Protein AF-A0A016VAZ1-F1 (afdb_monomer_lite)

Organism: NCBI:txid53326

Secondary structure (DSSP, 8-state):
-PPPHHHHHHHHHHHHHHS---PPPEEEEETTEEEEEEEETTEEEEEEEE--PPTT--EEEEEEESS-TTT-EEEEEEEEETTEEEEEEEEE-TT---EE-SS------HHHHHHPPPEEE--

Sequence (123 aa):
MAPTTSSLLAIIAAVCLIAGTTAAPCIFRDGPHQVIYGIRNGVVHFRIIIRGIPHMASGWTGIGFGNGMTEGLDTIIVRLNNGRISVSDEYVRGYTSSFPDRVGSTLQTPESLRRTRPVVFEP

pLDDT: mean 74.12, std 15.4, range [37.38, 90.94]

Radius of gyration: 21.05 Å; chains: 1; bounding box: 62×39×41 Å

Structure (mmCIF, N/CA/C/O backbone):
data_AF-A0A016VAZ1-F1
#
_entry.id   AF-A0A016VAZ1-F1
#
loop_
_atom_site.group_PDB
_atom_site.id
_atom_site.type_symbol
_atom_site.label_atom_id
_atom_site.label_alt_id
_atom_site.label_comp_id
_atom_site.label_asym_id
_atom_site.label_entity_id
_atom_site.label_seq_id
_atom_site.pdbx_PDB_ins_code
_atom_site.Cartn_x
_atom_site.Cartn_y
_atom_site.Cartn_z
_atom_site.occupancy
_atom_site.B_iso_or_equiv
_atom_site.auth_seq_id
_atom_site.auth_comp_id
_atom_site.auth_asym_id
_atom_site.auth_atom_id
_atom_site.pdbx_PDB_model_num
ATOM 1 N N . MET A 1 1 ? -49.964 -22.873 29.603 1.00 51.47 1 MET A N 1
ATOM 2 C CA . MET A 1 1 ? -50.205 -21.420 29.469 1.00 51.47 1 MET A CA 1
ATOM 3 C C . MET A 1 1 ? -49.381 -20.932 28.290 1.00 51.47 1 MET A C 1
ATOM 5 O O . MET A 1 1 ? -48.165 -21.048 28.345 1.00 51.47 1 MET A O 1
ATOM 9 N N . ALA A 1 2 ? -50.030 -20.539 27.190 1.00 56.00 2 ALA A N 1
ATOM 10 C CA . ALA A 1 2 ? -49.348 -20.117 25.966 1.00 56.00 2 ALA A CA 1
ATOM 11 C C . ALA A 1 2 ? -48.846 -18.667 26.112 1.00 56.00 2 ALA A C 1
ATOM 13 O O . ALA A 1 2 ? -49.582 -17.846 26.664 1.00 56.00 2 ALA A O 1
ATOM 14 N N . PRO A 1 3 ? -47.626 -18.336 25.652 1.00 54.91 3 PRO A N 1
ATOM 15 C CA . PRO A 1 3 ? -47.155 -16.958 25.660 1.00 54.91 3 PRO A CA 1
ATOM 16 C C . PRO A 1 3 ? -48.055 -16.113 24.754 1.00 54.91 3 PRO A C 1
ATOM 18 O O . PRO A 1 3 ? -48.373 -16.504 23.630 1.00 54.91 3 PRO A O 1
ATOM 21 N N . THR A 1 4 ? -48.499 -14.963 25.255 1.00 61.81 4 THR A N 1
ATOM 22 C CA . THR A 1 4 ? -49.282 -14.013 24.465 1.00 61.81 4 THR A CA 1
ATOM 23 C C . THR A 1 4 ? -48.373 -13.360 23.422 1.00 61.81 4 THR A C 1
ATOM 25 O O . THR A 1 4 ? -47.162 -13.236 23.608 1.00 61.81 4 THR A O 1
ATOM 28 N N . THR A 1 5 ? -48.938 -12.937 22.293 1.00 62.03 5 THR A N 1
ATOM 29 C CA . THR A 1 5 ? -48.211 -12.313 21.167 1.00 62.03 5 THR A CA 1
ATOM 30 C C . THR A 1 5 ? -47.299 -11.154 21.593 1.00 62.03 5 THR A C 1
ATOM 32 O O . THR A 1 5 ? -46.235 -10.954 21.010 1.00 62.03 5 THR A O 1
ATOM 35 N N . SER A 1 6 ? -47.658 -10.446 22.668 1.00 65.44 6 SER A N 1
ATOM 36 C CA . SER A 1 6 ? -46.853 -9.376 23.266 1.00 65.44 6 SER A CA 1
ATOM 37 C C . SER A 1 6 ? -45.554 -9.869 23.921 1.00 65.44 6 SER A C 1
ATOM 39 O O . SER A 1 6 ? -44.549 -9.161 23.890 1.00 65.44 6 SER A O 1
ATOM 41 N N . SER A 1 7 ? -45.542 -11.077 24.495 1.00 66.12 7 SER A N 1
ATOM 42 C CA . SER A 1 7 ? -44.344 -11.687 25.091 1.00 66.12 7 SER A CA 1
ATOM 43 C C . SER A 1 7 ? -43.334 -12.086 24.015 1.00 66.12 7 SER A C 1
ATOM 45 O O . SER A 1 7 ? -42.130 -11.943 24.203 1.00 66.12 7 SER A O 1
ATOM 47 N N . LEU A 1 8 ? -43.831 -12.551 22.865 1.00 64.75 8 LEU A N 1
ATOM 48 C CA . LEU A 1 8 ? -43.003 -12.972 21.736 1.00 64.75 8 LEU A CA 1
ATOM 49 C C . LEU A 1 8 ? -42.268 -11.779 21.103 1.00 64.75 8 LEU A C 1
ATOM 51 O O . LEU A 1 8 ? -41.069 -11.851 20.849 1.00 64.75 8 LEU A O 1
ATOM 55 N N . LEU A 1 9 ? -42.972 -10.657 20.919 1.00 66.38 9 LEU A N 1
ATOM 56 C CA . LEU A 1 9 ? -42.408 -9.403 20.407 1.00 66.38 9 LEU A CA 1
ATOM 57 C C . LEU A 1 9 ? -41.318 -8.830 21.323 1.00 66.38 9 LEU A C 1
ATOM 59 O O . LEU A 1 9 ? -40.285 -8.380 20.830 1.00 66.38 9 LEU A O 1
ATOM 63 N N . ALA A 1 10 ? -41.512 -8.890 22.643 1.00 69.44 10 ALA A N 1
ATOM 64 C CA . ALA A 1 10 ? -40.517 -8.431 23.611 1.00 69.44 10 ALA A CA 1
ATOM 65 C C . ALA A 1 10 ? -39.235 -9.284 23.581 1.00 69.44 10 ALA A C 1
ATOM 67 O O . ALA A 1 10 ? -38.132 -8.742 23.646 1.00 69.44 10 ALA A O 1
ATOM 68 N N . ILE A 1 11 ? -39.368 -10.605 23.421 1.00 68.62 11 ILE A N 1
ATOM 69 C CA . ILE A 1 11 ? -38.225 -11.519 23.286 1.00 68.62 11 ILE A CA 1
ATOM 70 C C . ILE A 1 11 ? -37.471 -11.248 21.979 1.00 68.62 11 ILE A C 1
ATOM 72 O O . ILE A 1 11 ? -36.247 -11.159 21.994 1.00 68.62 11 ILE A O 1
ATOM 76 N N . ILE A 1 12 ? -38.179 -11.052 20.863 1.00 68.69 12 ILE A N 1
ATOM 77 C CA . ILE A 1 12 ? -37.558 -10.727 19.568 1.00 68.69 12 ILE A CA 1
ATOM 78 C C . ILE A 1 12 ? -36.809 -9.390 19.646 1.00 68.69 12 ILE A C 1
ATOM 80 O O . ILE A 1 12 ? -35.662 -9.307 19.213 1.00 68.69 12 ILE A O 1
ATOM 84 N N . ALA A 1 13 ? -37.409 -8.361 20.252 1.00 64.31 13 ALA A N 1
ATOM 85 C CA . ALA A 1 13 ? -36.760 -7.064 20.438 1.00 64.31 13 ALA A CA 1
ATOM 86 C C . ALA A 1 13 ? -35.499 -7.166 21.315 1.00 64.31 13 ALA A C 1
ATOM 88 O O . ALA A 1 13 ? -34.466 -6.594 20.970 1.00 64.31 13 ALA A O 1
ATOM 89 N N . ALA A 1 14 ? -35.549 -7.940 22.405 1.00 64.94 14 ALA A N 1
ATOM 90 C CA . ALA A 1 14 ? -34.397 -8.183 23.271 1.00 64.94 14 ALA A CA 1
ATOM 91 C C . ALA A 1 14 ? -33.278 -8.958 22.550 1.00 64.94 14 ALA A C 1
ATOM 93 O O . ALA A 1 14 ? -32.112 -8.592 22.663 1.00 64.94 14 ALA A O 1
ATOM 94 N N . VAL A 1 15 ? -33.613 -9.976 21.750 1.00 64.75 15 VAL A N 1
ATOM 95 C CA . VAL A 1 15 ? -32.633 -10.731 20.948 1.00 64.75 15 VAL A CA 1
ATOM 96 C C . VAL A 1 15 ? -31.985 -9.842 19.880 1.00 64.75 15 VAL A C 1
ATOM 98 O O . VAL A 1 15 ? -30.771 -9.907 19.700 1.00 64.75 15 VAL A O 1
ATOM 101 N N . CYS A 1 16 ? -32.746 -8.953 19.235 1.00 60.78 16 CYS A N 1
ATOM 102 C CA . CYS A 1 16 ? -32.210 -7.979 18.277 1.00 60.78 16 CYS A CA 1
ATOM 103 C C . CYS A 1 16 ? -31.312 -6.911 18.930 1.00 60.78 16 CYS A C 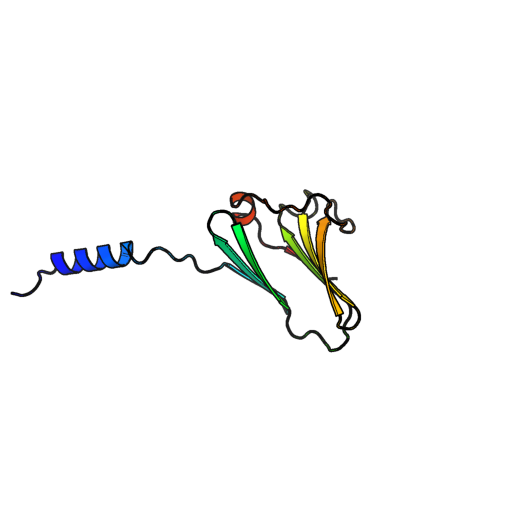1
ATOM 105 O O . CYS A 1 16 ? -30.374 -6.443 18.293 1.00 60.78 16 CYS A O 1
ATOM 107 N N . LEU A 1 17 ? -31.564 -6.538 20.190 1.00 56.22 17 LEU A N 1
ATOM 108 C CA . LEU A 1 17 ? -30.718 -5.616 20.964 1.00 56.22 17 LEU A CA 1
ATOM 109 C C . LEU A 1 17 ? -29.399 -6.262 21.424 1.00 56.22 17 LEU A C 1
ATOM 111 O O . LEU A 1 17 ? -28.382 -5.576 21.518 1.00 56.22 17 LEU A O 1
ATOM 115 N N . ILE A 1 18 ? -29.406 -7.571 21.706 1.00 57.84 18 ILE A N 1
ATOM 116 C CA . ILE A 1 18 ? -28.217 -8.333 22.135 1.00 57.84 18 ILE A CA 1
ATOM 117 C C . ILE A 1 18 ? -27.380 -8.786 20.931 1.00 57.84 18 ILE A C 1
ATOM 119 O O . ILE A 1 18 ? -26.157 -8.903 21.039 1.00 57.84 18 ILE A O 1
ATOM 123 N N . ALA A 1 19 ? -28.008 -8.980 19.767 1.00 56.25 19 ALA A N 1
ATOM 124 C CA . ALA A 1 19 ? -27.334 -9.086 18.479 1.00 56.25 19 ALA A CA 1
ATOM 125 C C . ALA A 1 19 ? -26.766 -7.712 18.091 1.00 56.25 19 ALA A C 1
ATOM 127 O O . ALA A 1 19 ? -27.227 -7.057 17.159 1.00 56.25 19 ALA A O 1
ATOM 128 N N . GLY A 1 20 ? -25.772 -7.258 18.859 1.00 52.00 20 GLY A N 1
ATOM 129 C CA . GLY A 1 20 ? -25.040 -6.032 18.612 1.00 52.00 20 GLY A CA 1
ATOM 130 C C . GLY A 1 20 ? -24.669 -5.955 17.140 1.00 52.00 20 GLY A C 1
ATOM 131 O O . GLY A 1 20 ? -24.241 -6.943 16.540 1.00 52.00 20 GLY A O 1
ATOM 132 N N . THR A 1 21 ? -24.883 -4.782 16.560 1.00 55.34 21 THR A N 1
ATOM 133 C CA . THR A 1 21 ? -24.596 -4.471 15.165 1.00 55.34 21 THR A CA 1
ATOM 134 C C . THR A 1 21 ? -23.123 -4.752 14.880 1.00 55.34 21 THR A C 1
ATOM 136 O O . THR A 1 21 ? -22.259 -3.891 15.058 1.00 55.34 21 THR A O 1
ATOM 139 N N . THR A 1 22 ? -22.807 -5.976 14.470 1.00 57.81 22 THR A N 1
ATOM 140 C CA . THR A 1 22 ? -21.490 -6.305 13.947 1.00 57.81 22 THR A CA 1
ATOM 141 C C . THR A 1 22 ? -21.442 -5.680 12.564 1.00 57.81 22 THR A C 1
ATOM 143 O O . THR A 1 22 ? -21.995 -6.195 11.597 1.00 57.81 22 THR A O 1
ATOM 146 N N . ALA A 1 23 ? -20.873 -4.477 12.486 1.00 65.38 23 ALA A N 1
ATOM 147 C CA . ALA A 1 23 ? -20.616 -3.851 11.204 1.00 65.38 23 ALA A CA 1
ATOM 148 C C . ALA A 1 23 ? -19.699 -4.794 10.416 1.00 65.38 23 ALA A C 1
ATOM 150 O O . ALA A 1 23 ? -18.585 -5.097 10.854 1.00 65.38 23 ALA A O 1
ATOM 151 N N . ALA A 1 24 ? -20.192 -5.302 9.287 1.00 71.25 24 ALA A N 1
ATOM 152 C CA . ALA A 1 24 ? -19.371 -6.074 8.369 1.00 71.25 24 ALA A CA 1
ATOM 153 C C . ALA A 1 24 ? -18.171 -5.215 7.923 1.00 71.25 24 ALA A C 1
ATOM 155 O O . ALA A 1 24 ? -18.310 -3.992 7.803 1.00 71.25 24 ALA A O 1
ATOM 156 N N . PRO A 1 25 ? -16.992 -5.815 7.685 1.00 79.62 25 PRO A N 1
ATOM 157 C CA . PRO A 1 25 ? -15.856 -5.063 7.182 1.00 79.62 25 PRO A CA 1
ATOM 158 C C . PRO A 1 25 ? -16.184 -4.475 5.806 1.00 79.62 25 PRO A C 1
ATOM 160 O O . PRO A 1 25 ? -16.846 -5.105 4.978 1.00 79.62 25 PRO A O 1
ATOM 163 N N . CYS A 1 26 ? -15.685 -3.274 5.549 1.00 82.25 26 CYS A N 1
ATOM 164 C CA . CYS A 1 26 ? -15.741 -2.642 4.245 1.00 82.25 26 CYS A CA 1
ATOM 165 C C . CYS A 1 26 ? -14.816 -3.388 3.276 1.00 82.25 26 CYS A C 1
ATOM 167 O O . CYS A 1 26 ? -13.699 -3.765 3.637 1.00 82.25 26 CYS A O 1
ATOM 169 N N . ILE A 1 27 ? -15.268 -3.599 2.039 1.00 84.94 27 ILE A N 1
ATOM 170 C CA . ILE A 1 27 ? -14.497 -4.311 1.014 1.00 84.94 27 ILE A CA 1
ATOM 171 C C . ILE A 1 27 ? -14.410 -3.443 -0.236 1.00 84.94 27 ILE A C 1
ATOM 173 O O . ILE A 1 27 ? -15.428 -3.120 -0.842 1.00 84.94 27 ILE A O 1
ATOM 177 N N . PHE A 1 28 ? -13.187 -3.123 -0.640 1.00 82.19 28 PHE A N 1
ATOM 178 C CA . PHE A 1 28 ? -12.861 -2.526 -1.928 1.00 82.19 28 PHE A CA 1
ATOM 179 C C . PHE A 1 28 ? -12.218 -3.586 -2.828 1.00 82.19 28 PHE A C 1
ATOM 181 O O . PHE A 1 28 ? -11.413 -4.400 -2.362 1.00 82.19 28 PHE A O 1
ATOM 188 N N . ARG A 1 29 ? -12.604 -3.610 -4.104 1.00 86.88 29 ARG A N 1
ATOM 189 C CA . ARG A 1 29 ? -12.053 -4.506 -5.125 1.00 86.88 29 ARG A CA 1
ATOM 190 C C . ARG A 1 29 ? -11.822 -3.710 -6.394 1.00 86.88 29 ARG A C 1
ATOM 192 O O . ARG A 1 29 ? -12.755 -3.058 -6.856 1.00 86.88 29 ARG A O 1
ATOM 199 N N . ASP A 1 30 ? -10.627 -3.834 -6.942 1.00 80.44 30 ASP A N 1
ATOM 200 C CA . ASP A 1 30 ? -10.260 -3.260 -8.228 1.00 80.44 30 ASP A CA 1
ATOM 201 C C . ASP A 1 30 ? -9.261 -4.188 -8.924 1.00 80.44 30 ASP A C 1
ATOM 203 O O . ASP A 1 30 ? -8.182 -4.459 -8.397 1.00 80.44 30 ASP A O 1
ATOM 207 N N . GLY A 1 31 ? -9.665 -4.783 -10.048 1.00 84.94 31 GLY A N 1
ATOM 208 C CA . GLY A 1 31 ? -8.875 -5.797 -10.752 1.00 84.94 31 GLY A CA 1
ATOM 209 C C . GLY A 1 31 ? -8.322 -6.910 -9.828 1.00 84.94 31 GLY A C 1
ATOM 210 O O . GLY A 1 31 ? -9.103 -7.609 -9.170 1.00 84.94 31 GLY A O 1
ATOM 211 N N . PRO A 1 32 ? -6.990 -7.123 -9.776 1.00 84.44 32 PRO A N 1
ATOM 212 C CA . PRO A 1 32 ? -6.353 -8.127 -8.917 1.00 84.44 32 PRO A CA 1
ATOM 213 C C . PRO A 1 32 ? -6.227 -7.696 -7.444 1.00 84.44 32 PRO A C 1
ATOM 215 O O . PRO A 1 32 ? -5.799 -8.507 -6.612 1.00 84.44 32 PRO A O 1
ATOM 218 N N . HIS A 1 33 ? -6.589 -6.454 -7.117 1.00 81.75 33 HIS A N 1
ATOM 219 C CA . HIS A 1 33 ? -6.434 -5.841 -5.805 1.00 81.75 33 HIS A CA 1
ATOM 220 C C . HIS A 1 33 ? -7.725 -5.937 -4.985 1.00 81.75 33 HIS A C 1
ATOM 222 O O . HIS A 1 33 ? -8.832 -5.639 -5.441 1.00 81.75 33 HIS A O 1
ATOM 228 N N . GLN A 1 34 ? -7.591 -6.341 -3.725 1.00 86.88 34 GLN A N 1
ATOM 229 C CA . GLN A 1 34 ? -8.679 -6.352 -2.757 1.00 86.88 34 GLN A CA 1
ATOM 230 C C . GLN A 1 34 ? -8.199 -5.782 -1.423 1.00 86.88 34 GLN A C 1
ATOM 232 O O . GLN A 1 34 ? -7.202 -6.236 -0.862 1.00 86.88 34 GLN A O 1
ATOM 237 N N . VAL A 1 35 ? -8.967 -4.839 -0.880 1.00 82.38 35 VAL A N 1
ATOM 238 C CA . VAL A 1 35 ? -8.744 -4.244 0.441 1.00 82.38 35 VAL A CA 1
ATOM 239 C C . VAL A 1 35 ? -9.965 -4.523 1.300 1.00 82.38 35 VAL A C 1
ATOM 241 O O . VAL A 1 35 ? -11.087 -4.177 0.937 1.00 82.38 35 VAL A O 1
ATOM 244 N N . ILE A 1 36 ? -9.760 -5.179 2.434 1.00 88.25 36 ILE A N 1
ATOM 245 C CA . ILE A 1 36 ? -10.796 -5.427 3.439 1.00 88.25 36 ILE A CA 1
ATOM 246 C C . ILE A 1 36 ? -10.419 -4.599 4.654 1.00 88.25 36 ILE A C 1
ATOM 248 O O . ILE A 1 36 ? -9.305 -4.761 5.136 1.00 88.25 36 ILE A O 1
ATOM 252 N N . TYR A 1 37 ? -11.297 -3.742 5.165 1.00 84.25 37 TYR A N 1
ATOM 253 C CA . TYR A 1 37 ? -10.986 -2.924 6.336 1.00 84.25 37 TYR A CA 1
ATOM 254 C C . TYR A 1 37 ? -12.161 -2.780 7.299 1.00 84.25 37 TYR A C 1
ATOM 256 O O . TYR A 1 37 ? -13.324 -2.910 6.928 1.00 84.25 37 TYR A O 1
ATOM 264 N N . GLY A 1 38 ? -11.856 -2.520 8.563 1.00 82.25 38 GLY A N 1
ATOM 265 C CA . GLY A 1 38 ? -12.831 -2.289 9.619 1.00 82.25 38 GLY A CA 1
ATOM 266 C C . GLY A 1 38 ? -12.220 -1.481 10.754 1.00 82.25 38 GLY A C 1
ATOM 267 O O . GLY A 1 38 ? -11.001 -1.391 10.884 1.00 82.25 38 GLY A O 1
ATOM 268 N N . ILE A 1 39 ? -13.072 -0.881 11.581 1.00 80.56 39 ILE A N 1
ATOM 269 C CA . ILE A 1 39 ? -12.645 -0.031 12.695 1.00 80.56 39 ILE A CA 1
ATOM 270 C C . ILE A 1 39 ? -13.058 -0.698 13.999 1.00 80.56 39 ILE A C 1
ATOM 272 O O . ILE A 1 39 ? -14.239 -0.981 14.202 1.00 80.56 39 ILE A O 1
ATOM 276 N N . ARG A 1 40 ? -12.101 -0.912 14.901 1.00 81.31 40 ARG A N 1
ATOM 277 C CA . ARG A 1 40 ? -12.343 -1.463 16.238 1.00 81.31 40 ARG A CA 1
ATOM 278 C C . ARG A 1 40 ? -11.598 -0.627 17.269 1.00 81.31 40 ARG A C 1
ATOM 280 O O . ARG A 1 40 ? -10.397 -0.445 17.144 1.00 81.31 40 ARG A O 1
ATOM 287 N N . ASN A 1 41 ? -12.305 -0.120 18.282 1.00 83.81 41 ASN A N 1
ATOM 288 C CA . ASN A 1 41 ? -11.726 0.700 19.361 1.00 83.81 41 ASN A CA 1
ATOM 289 C C . ASN A 1 41 ? -10.887 1.890 18.861 1.00 83.81 41 ASN A C 1
ATOM 291 O O . ASN A 1 41 ? -9.863 2.228 19.441 1.00 83.81 41 ASN A O 1
ATOM 295 N N . GLY A 1 42 ? -11.299 2.498 17.748 1.00 75.19 42 GLY A N 1
ATOM 296 C CA . GLY A 1 42 ? -10.562 3.599 17.135 1.00 75.19 42 GLY A CA 1
ATOM 297 C C . GLY A 1 42 ? -9.262 3.202 16.422 1.00 75.19 42 GLY A C 1
ATOM 298 O O . GLY A 1 42 ? -8.490 4.071 16.041 1.00 75.19 42 GLY A O 1
ATOM 299 N N . VAL A 1 43 ? -9.032 1.910 16.197 1.00 76.62 43 VAL A N 1
ATOM 300 C CA . VAL A 1 43 ? -7.940 1.401 15.364 1.00 76.62 43 VAL A CA 1
ATOM 301 C C . VAL A 1 43 ? -8.525 0.866 14.065 1.00 76.62 43 VAL A C 1
ATOM 303 O O . VAL A 1 43 ? -9.535 0.153 14.069 1.00 76.62 43 VAL A O 1
ATOM 306 N N . VAL A 1 44 ? -7.900 1.219 12.945 1.00 78.44 44 VAL A N 1
ATOM 307 C CA . VAL A 1 44 ? -8.275 0.687 11.635 1.00 78.44 44 VAL A CA 1
ATOM 308 C C . VAL A 1 44 ? -7.471 -0.570 11.362 1.00 78.44 44 VAL A C 1
ATOM 310 O O . VAL A 1 44 ? -6.248 -0.553 11.281 1.00 78.44 44 VAL A O 1
ATOM 313 N N . HIS A 1 45 ? -8.186 -1.679 11.226 1.00 81.81 45 HIS A N 1
ATOM 314 C CA . HIS A 1 45 ? -7.630 -2.953 10.809 1.00 81.81 45 HIS A CA 1
ATOM 315 C C . HIS A 1 45 ? -7.940 -3.140 9.334 1.00 81.81 45 HIS A C 1
ATOM 317 O O . HIS A 1 45 ? -9.106 -3.092 8.943 1.00 81.81 45 HIS A O 1
ATOM 323 N N . PHE A 1 46 ? -6.923 -3.394 8.521 1.00 82.12 46 PHE A N 1
ATOM 324 C CA . PHE A 1 46 ? -7.109 -3.692 7.109 1.00 82.12 46 PHE A CA 1
ATOM 325 C C . PHE A 1 46 ? -6.281 -4.902 6.682 1.00 82.12 46 PHE A C 1
ATOM 327 O O . PHE A 1 46 ? -5.295 -5.281 7.312 1.00 82.12 46 PHE A O 1
ATOM 334 N N . ARG A 1 47 ? -6.721 -5.535 5.599 1.00 85.44 47 ARG A N 1
ATOM 335 C CA . ARG A 1 47 ? -6.071 -6.654 4.933 1.00 85.44 47 ARG A CA 1
ATOM 336 C C . ARG A 1 47 ? -6.024 -6.364 3.445 1.00 85.44 47 ARG A C 1
ATOM 338 O O . ARG A 1 47 ? -7.062 -6.137 2.825 1.00 85.44 47 ARG A O 1
ATOM 345 N N . ILE A 1 48 ? -4.823 -6.444 2.891 1.00 79.50 48 ILE A N 1
ATOM 346 C CA . ILE A 1 48 ? -4.556 -6.293 1.463 1.00 79.50 48 ILE A CA 1
ATOM 347 C C . ILE A 1 48 ? -4.385 -7.685 0.867 1.00 79.50 48 ILE A C 1
ATOM 349 O O . ILE A 1 48 ? -3.687 -8.530 1.431 1.00 79.50 48 ILE A O 1
ATOM 353 N N . ILE A 1 49 ? -5.049 -7.945 -0.252 1.00 85.88 49 ILE A N 1
ATOM 354 C CA . ILE A 1 49 ? -4.934 -9.189 -1.005 1.00 85.88 49 ILE A CA 1
ATOM 355 C C . ILE A 1 49 ? -4.673 -8.812 -2.459 1.00 85.88 49 ILE A C 1
ATOM 357 O O . ILE A 1 49 ? -5.492 -8.140 -3.077 1.00 85.88 49 ILE A O 1
ATOM 361 N N . ILE A 1 50 ? -3.553 -9.285 -2.997 1.00 82.56 50 ILE A N 1
ATOM 362 C CA . ILE A 1 50 ? -3.181 -9.135 -4.404 1.00 82.56 50 ILE A CA 1
ATOM 363 C C . ILE A 1 50 ? -3.159 -10.538 -5.003 1.00 82.56 50 ILE A C 1
ATOM 365 O O . ILE A 1 50 ? -2.541 -11.445 -4.438 1.00 82.56 50 ILE A O 1
ATOM 369 N N . ARG A 1 51 ? -3.876 -10.750 -6.105 1.00 87.38 51 ARG A N 1
ATOM 370 C CA . ARG A 1 51 ? -4.010 -12.069 -6.744 1.00 87.38 51 ARG A CA 1
ATOM 371 C C . ARG A 1 51 ? -3.289 -12.108 -8.084 1.00 87.38 51 ARG A C 1
ATOM 373 O O . ARG A 1 51 ? -3.128 -11.088 -8.735 1.00 87.38 51 ARG A O 1
ATOM 380 N N . GLY A 1 52 ? -2.901 -13.312 -8.508 1.00 86.38 52 GLY A N 1
ATOM 381 C CA . GLY A 1 52 ? -2.354 -13.531 -9.849 1.00 86.38 52 GLY A CA 1
ATOM 382 C C . GLY A 1 52 ? -0.968 -12.929 -10.078 1.00 86.38 52 GLY A C 1
ATOM 383 O O . GLY A 1 52 ? -0.624 -12.664 -11.223 1.00 86.38 52 GLY A O 1
ATOM 384 N N . ILE A 1 53 ? -0.177 -12.712 -9.020 1.00 82.94 53 ILE A N 1
ATOM 385 C CA . ILE A 1 53 ? 1.196 -12.214 -9.155 1.00 82.94 53 ILE A CA 1
ATOM 386 C C . ILE A 1 53 ? 2.052 -13.296 -9.832 1.00 82.94 53 ILE A C 1
ATOM 388 O O . ILE A 1 53 ? 2.182 -14.388 -9.267 1.00 82.94 53 ILE A O 1
ATOM 392 N N . PRO A 1 54 ? 2.640 -13.029 -11.013 1.00 85.12 54 PRO A N 1
ATOM 393 C CA . PRO A 1 54 ? 3.508 -13.990 -11.679 1.00 85.12 54 PRO A CA 1
ATOM 394 C C . PRO A 1 54 ? 4.728 -14.343 -10.822 1.00 85.12 54 PRO A C 1
ATOM 396 O O . PRO A 1 54 ? 5.243 -13.516 -10.063 1.00 85.12 54 PRO A O 1
ATOM 399 N N . HIS A 1 55 ? 5.226 -15.572 -10.970 1.00 86.19 55 HIS A N 1
ATOM 400 C CA . HIS A 1 55 ? 6.471 -15.977 -10.323 1.00 86.19 55 HIS A CA 1
ATOM 401 C C . HIS A 1 55 ? 7.609 -15.048 -10.770 1.00 86.19 55 HIS A C 1
ATOM 403 O O . HIS A 1 55 ? 7.731 -14.754 -11.957 1.00 86.19 55 HIS A O 1
ATOM 409 N N . MET A 1 56 ? 8.427 -14.584 -9.821 1.00 87.50 56 MET A N 1
ATOM 410 C CA . MET A 1 56 ? 9.542 -13.658 -10.077 1.00 87.50 56 MET A CA 1
ATOM 411 C C . MET A 1 56 ? 9.144 -12.291 -10.668 1.00 87.50 56 MET A C 1
ATOM 413 O O . MET A 1 56 ? 9.995 -11.574 -11.188 1.00 87.50 56 MET A O 1
ATOM 417 N N . ALA A 1 57 ? 7.879 -11.878 -10.542 1.00 87.69 57 ALA A N 1
ATOM 418 C CA . ALA A 1 57 ? 7.469 -10.535 -10.934 1.00 87.69 57 ALA A CA 1
ATOM 419 C C . ALA A 1 57 ? 8.174 -9.447 -10.104 1.00 87.69 57 ALA A C 1
ATOM 421 O O . ALA A 1 57 ? 8.481 -9.632 -8.918 1.00 87.69 57 ALA A O 1
ATOM 422 N N . SER A 1 58 ? 8.370 -8.293 -10.738 1.00 89.00 58 SER A N 1
ATOM 423 C CA . SER A 1 58 ? 8.769 -7.049 -10.085 1.00 89.00 58 SER A CA 1
ATOM 424 C C . SER A 1 58 ? 7.707 -5.986 -10.331 1.00 89.00 58 SER A C 1
ATOM 426 O O . SER A 1 58 ? 7.086 -5.963 -11.392 1.00 89.00 58 SER A O 1
ATOM 428 N N . GLY A 1 59 ? 7.493 -5.113 -9.358 1.00 88.31 59 GLY A N 1
ATOM 429 C CA . GLY A 1 59 ? 6.466 -4.081 -9.418 1.00 88.31 59 GLY A CA 1
ATOM 430 C C . GLY A 1 59 ? 6.149 -3.544 -8.035 1.00 88.31 59 GLY A C 1
ATOM 431 O O . GLY A 1 59 ? 6.818 -3.876 -7.054 1.00 88.31 59 GLY A O 1
ATOM 432 N N . TRP A 1 60 ? 5.124 -2.714 -7.938 1.00 86.62 60 TRP A N 1
ATOM 433 C CA . TRP A 1 60 ? 4.679 -2.190 -6.659 1.00 86.62 60 TRP A CA 1
ATOM 434 C C . TRP A 1 60 ? 3.180 -1.917 -6.682 1.00 86.62 60 TRP A C 1
ATOM 436 O O . TRP A 1 60 ? 2.586 -1.766 -7.743 1.00 86.62 60 TRP A O 1
ATOM 446 N N . THR A 1 61 ? 2.572 -1.882 -5.506 1.00 85.12 61 THR A N 1
ATOM 447 C CA . THR A 1 61 ? 1.238 -1.321 -5.296 1.00 85.12 61 THR A CA 1
ATOM 448 C C . THR A 1 61 ? 1.237 -0.560 -3.980 1.00 85.12 61 THR A C 1
ATOM 450 O O . THR A 1 61 ? 2.058 -0.834 -3.100 1.00 85.12 61 THR A O 1
ATOM 453 N N . GLY A 1 62 ? 0.344 0.409 -3.838 1.00 81.88 62 GLY A N 1
ATOM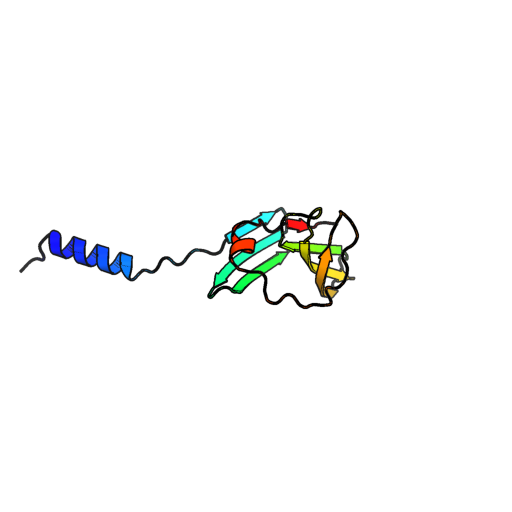 454 C CA . GLY A 1 62 ? 0.214 1.197 -2.621 1.00 81.88 62 GLY A CA 1
ATOM 455 C C . GLY A 1 62 ? -1.229 1.326 -2.178 1.00 81.88 62 GLY A C 1
ATOM 456 O O . GLY A 1 62 ? -2.138 1.316 -3.004 1.00 81.88 62 GLY A O 1
ATOM 457 N N . ILE A 1 63 ? -1.438 1.491 -0.876 1.00 81.56 63 ILE A N 1
ATOM 458 C CA . ILE A 1 63 ? -2.710 1.974 -0.337 1.00 81.56 63 ILE A CA 1
ATOM 459 C C . ILE A 1 63 ? -2.455 3.299 0.343 1.00 81.56 63 ILE A C 1
ATOM 461 O O . ILE A 1 63 ? -1.638 3.352 1.256 1.00 81.56 63 ILE A O 1
ATOM 465 N N . GLY A 1 64 ? -3.169 4.334 -0.092 1.00 83.38 64 GLY A N 1
ATOM 466 C CA . GLY A 1 64 ? -3.148 5.648 0.541 1.00 83.38 64 GLY A CA 1
ATOM 467 C C . GLY A 1 64 ? -4.377 5.930 1.392 1.00 83.38 64 GLY A C 1
ATOM 468 O O . GLY A 1 64 ? -5.507 5.617 1.003 1.00 83.38 64 GLY A O 1
ATOM 469 N N . PHE A 1 65 ? -4.137 6.591 2.519 1.00 80.31 65 PHE A N 1
ATOM 470 C CA . PHE A 1 65 ? -5.130 7.125 3.436 1.00 80.31 65 PHE A CA 1
ATOM 471 C C . PHE A 1 65 ? -4.977 8.649 3.521 1.00 80.31 65 PHE A C 1
ATOM 473 O O . PHE A 1 65 ? -3.902 9.167 3.823 1.00 80.31 65 PHE A O 1
ATOM 480 N N . GLY A 1 66 ? -6.058 9.372 3.229 1.00 80.00 66 GLY A N 1
ATOM 481 C CA . GLY A 1 66 ? -6.087 10.835 3.218 1.00 80.00 66 GLY A CA 1
ATOM 482 C C . GLY A 1 66 ? -6.945 11.392 2.081 1.00 80.00 66 GLY A C 1
ATOM 483 O O . GLY A 1 66 ? -7.597 10.649 1.346 1.00 80.00 66 GLY A O 1
ATOM 484 N N . ASN A 1 67 ? -6.941 12.713 1.924 1.00 80.12 67 ASN A N 1
ATOM 485 C CA . ASN A 1 67 ? -7.828 13.441 1.006 1.00 80.12 67 ASN A CA 1
ATOM 486 C C . ASN A 1 67 ? -7.296 13.533 -0.440 1.00 80.12 67 ASN A C 1
ATOM 488 O O . ASN A 1 67 ? -7.691 14.405 -1.212 1.00 80.12 67 ASN A O 1
ATOM 492 N N . GLY A 1 68 ? -6.404 12.622 -0.824 1.00 81.31 68 GLY A N 1
ATOM 493 C CA . GLY A 1 68 ? -5.802 12.558 -2.154 1.00 81.31 68 GLY A CA 1
ATOM 494 C C . GLY A 1 68 ? -4.399 13.161 -2.221 1.00 81.31 68 GLY A C 1
ATOM 495 O O . GLY A 1 68 ? -3.928 13.830 -1.303 1.00 81.31 68 GLY A O 1
ATOM 496 N N . MET A 1 69 ? -3.712 12.923 -3.342 1.00 85.50 69 MET A N 1
ATOM 497 C CA . MET A 1 69 ? -2.294 13.274 -3.494 1.00 85.50 69 MET A CA 1
ATOM 498 C C . MET A 1 69 ? -2.020 14.778 -3.373 1.00 85.50 69 MET A C 1
ATOM 500 O O . MET A 1 69 ? -0.930 15.146 -2.955 1.00 85.50 69 MET A O 1
ATOM 504 N N . THR A 1 70 ? -2.968 15.658 -3.711 1.00 87.88 70 THR A N 1
ATOM 505 C CA . THR A 1 70 ? -2.789 17.116 -3.570 1.00 87.88 70 THR A CA 1
ATOM 506 C C . THR A 1 70 ? -2.580 17.529 -2.108 1.00 87.88 70 THR A C 1
ATOM 508 O O . THR A 1 70 ? -1.677 18.312 -1.806 1.00 87.88 70 THR A O 1
ATOM 511 N N . GLU A 1 71 ? -3.398 16.990 -1.200 1.00 86.38 71 GLU A N 1
ATOM 512 C CA . GLU A 1 71 ? -3.351 17.304 0.237 1.00 86.38 71 GLU A CA 1
ATOM 513 C C . GLU A 1 71 ? -2.318 16.452 0.980 1.00 86.38 71 GLU A C 1
ATOM 515 O O . GLU A 1 71 ? -1.742 16.893 1.974 1.00 86.38 71 GLU A O 1
ATOM 520 N N . GLY A 1 72 ? -2.026 15.275 0.437 1.00 87.31 72 GLY A N 1
ATOM 521 C CA . GLY A 1 72 ? -1.096 14.317 0.998 1.00 87.31 72 GLY A CA 1
ATOM 522 C C . GLY A 1 72 ? -1.805 13.028 1.382 1.00 87.31 72 GLY A C 1
ATOM 523 O O . GLY A 1 72 ? -2.951 13.032 1.839 1.00 87.31 72 GLY A O 1
ATOM 524 N N . LEU A 1 73 ? -1.107 11.922 1.181 1.00 87.75 73 LEU A N 1
ATOM 525 C CA . LEU A 1 73 ? -1.546 10.596 1.563 1.00 87.75 73 LEU A CA 1
ATOM 526 C C . LEU A 1 73 ? -0.445 9.948 2.377 1.00 87.75 73 LEU A C 1
ATOM 528 O O . LEU A 1 73 ? 0.718 9.927 1.978 1.00 87.75 73 LEU A O 1
ATOM 532 N N . ASP A 1 74 ? -0.860 9.399 3.498 1.00 85.31 74 ASP A N 1
ATOM 533 C CA . ASP A 1 74 ? -0.099 8.422 4.251 1.00 85.31 74 ASP A CA 1
ATOM 534 C C . ASP A 1 74 ? -0.329 7.063 3.584 1.00 85.31 74 ASP A C 1
ATOM 536 O O . ASP A 1 74 ? -1.471 6.688 3.292 1.00 85.31 74 ASP A O 1
ATOM 540 N N . THR A 1 75 ? 0.745 6.388 3.213 1.00 86.06 75 THR A N 1
ATOM 541 C CA . THR A 1 75 ? 0.731 5.300 2.245 1.00 86.06 75 THR A CA 1
ATOM 542 C C . THR A 1 75 ? 1.528 4.107 2.719 1.00 86.06 75 THR A C 1
ATOM 544 O O . THR A 1 75 ? 2.693 4.204 3.075 1.00 86.06 75 THR A O 1
ATOM 547 N N . ILE A 1 76 ? 0.937 2.929 2.576 1.00 86.06 76 ILE A N 1
ATOM 548 C CA . ILE A 1 76 ? 1.666 1.675 2.722 1.00 86.06 76 ILE A CA 1
ATOM 549 C C . ILE A 1 76 ? 1.997 1.180 1.328 1.00 86.06 76 ILE A C 1
ATOM 551 O O . ILE A 1 76 ? 1.092 0.874 0.547 1.00 86.06 76 ILE A O 1
ATOM 555 N N . ILE A 1 77 ? 3.287 1.082 1.022 1.00 87.25 77 ILE A N 1
ATOM 556 C CA . ILE A 1 77 ? 3.777 0.635 -0.279 1.00 87.25 77 ILE A CA 1
ATOM 557 C C . ILE A 1 77 ? 4.278 -0.802 -0.173 1.00 87.25 77 ILE A C 1
ATOM 559 O O . ILE A 1 77 ? 5.160 -1.131 0.620 1.00 87.25 77 ILE A O 1
ATOM 563 N N . VAL A 1 78 ? 3.729 -1.673 -1.014 1.00 86.19 78 VAL A N 1
ATOM 564 C CA . VAL A 1 78 ? 4.159 -3.060 -1.187 1.00 86.19 78 VAL A CA 1
ATOM 565 C C . VAL A 1 78 ? 4.961 -3.141 -2.477 1.00 86.19 78 VAL A C 1
ATOM 567 O O . VAL A 1 78 ? 4.426 -2.935 -3.562 1.00 86.19 78 VAL A O 1
ATOM 570 N N . ARG A 1 79 ? 6.249 -3.463 -2.372 1.00 89.31 79 ARG A N 1
ATOM 571 C CA . ARG A 1 79 ? 7.135 -3.679 -3.521 1.00 89.31 79 ARG A CA 1
ATOM 572 C C . ARG A 1 79 ? 7.436 -5.156 -3.688 1.00 89.31 79 ARG A C 1
ATOM 574 O O . ARG A 1 79 ? 7.667 -5.876 -2.717 1.00 89.31 79 ARG A O 1
ATOM 581 N N . LEU A 1 80 ? 7.462 -5.582 -4.938 1.00 88.44 80 LEU A N 1
ATOM 582 C CA . LEU A 1 80 ? 7.911 -6.887 -5.386 1.00 88.44 80 LEU A CA 1
ATOM 583 C C . LEU A 1 80 ? 9.196 -6.684 -6.173 1.00 88.44 80 LEU A C 1
ATOM 585 O O . LEU A 1 80 ? 9.222 -5.937 -7.146 1.00 88.44 80 LEU A O 1
ATOM 589 N N . ASN A 1 81 ? 10.252 -7.363 -5.752 1.00 89.75 81 ASN A N 1
ATOM 590 C CA . ASN A 1 81 ? 11.542 -7.369 -6.420 1.00 89.75 81 ASN A CA 1
ATOM 591 C C . ASN A 1 81 ? 11.912 -8.817 -6.706 1.00 89.75 81 ASN A C 1
ATOM 593 O O . ASN A 1 81 ? 12.365 -9.530 -5.808 1.00 89.75 81 ASN A O 1
ATOM 597 N N . ASN A 1 82 ? 11.699 -9.260 -7.944 1.00 90.94 82 ASN A N 1
ATOM 598 C CA . ASN A 1 82 ? 11.984 -10.627 -8.375 1.00 90.94 82 ASN A CA 1
ATOM 599 C C . ASN A 1 82 ? 11.292 -11.682 -7.484 1.00 90.94 82 ASN A C 1
ATOM 601 O O . ASN A 1 82 ? 11.915 -12.627 -7.000 1.00 90.94 82 ASN A O 1
ATOM 605 N N . GLY A 1 83 ? 10.005 -11.473 -7.187 1.00 84.44 83 GLY A N 1
ATOM 606 C CA . GLY A 1 83 ? 9.216 -12.318 -6.280 1.00 84.44 83 GLY A CA 1
ATOM 607 C C . GLY A 1 83 ? 9.461 -12.081 -4.784 1.00 84.44 83 GLY A C 1
ATOM 608 O O . GLY A 1 83 ? 8.717 -12.607 -3.956 1.00 84.44 83 GLY A O 1
ATOM 609 N N . ARG A 1 84 ? 10.453 -11.266 -4.404 1.00 88.56 84 ARG A N 1
ATOM 610 C CA . ARG A 1 84 ? 10.674 -10.877 -3.008 1.00 88.56 84 ARG A CA 1
ATOM 611 C C . ARG A 1 84 ? 9.779 -9.703 -2.634 1.00 88.56 84 ARG A C 1
ATOM 613 O O . ARG A 1 84 ? 9.839 -8.657 -3.270 1.00 88.56 84 ARG A O 1
ATOM 620 N N . ILE A 1 85 ? 8.999 -9.867 -1.572 1.00 85.38 85 ILE A N 1
ATOM 621 C CA . ILE A 1 85 ? 8.096 -8.832 -1.061 1.00 85.38 85 ILE A CA 1
ATOM 622 C C . ILE A 1 85 ? 8.831 -7.959 -0.040 1.00 85.38 85 ILE A C 1
ATOM 624 O O . ILE A 1 85 ? 9.493 -8.475 0.863 1.00 85.38 85 ILE A O 1
ATOM 628 N N . SER A 1 86 ? 8.673 -6.643 -0.151 1.00 89.75 86 SER A N 1
ATOM 629 C CA . SER A 1 86 ? 8.994 -5.680 0.904 1.00 89.75 86 SER A CA 1
ATOM 630 C C . SER A 1 86 ? 7.834 -4.712 1.101 1.00 89.75 86 SER A C 1
ATOM 632 O O . SER A 1 86 ? 7.216 -4.289 0.127 1.00 89.75 86 SER A O 1
ATOM 634 N N . VAL A 1 87 ? 7.571 -4.334 2.346 1.00 85.75 87 VAL A N 1
ATOM 635 C CA . VAL A 1 87 ? 6.502 -3.398 2.711 1.00 85.75 87 VAL A CA 1
ATOM 636 C C . VAL A 1 87 ? 7.127 -2.222 3.448 1.00 85.75 87 VAL A C 1
ATOM 638 O O . VAL A 1 87 ? 7.986 -2.438 4.305 1.00 85.75 87 VAL A O 1
ATOM 641 N N . SER A 1 88 ? 6.715 -1.005 3.114 1.00 87.75 88 SER A N 1
ATOM 642 C CA . SER A 1 88 ? 7.175 0.224 3.761 1.00 87.75 88 SER A CA 1
ATOM 643 C C . SER A 1 88 ? 6.026 1.188 4.015 1.00 87.75 88 SER A C 1
ATOM 645 O O . SER A 1 88 ? 5.041 1.210 3.279 1.00 87.75 88 SER A O 1
ATOM 647 N N . ASP A 1 89 ? 6.196 1.963 5.079 1.00 86.88 89 ASP A N 1
ATOM 648 C CA . ASP A 1 89 ? 5.350 3.089 5.450 1.00 86.88 89 ASP A CA 1
ATOM 649 C C . ASP A 1 89 ? 5.936 4.370 4.843 1.00 86.88 89 ASP A C 1
ATOM 651 O O . ASP A 1 89 ? 7.133 4.654 4.989 1.00 86.88 89 ASP A O 1
ATOM 655 N N . GLU A 1 90 ? 5.138 5.083 4.061 1.00 89.69 90 GLU A N 1
ATOM 656 C CA . GLU A 1 90 ? 5.572 6.186 3.211 1.00 89.69 90 GLU A CA 1
ATOM 657 C C . GLU A 1 90 ? 4.537 7.294 3.163 1.00 89.69 90 GLU A C 1
ATOM 659 O O . GLU A 1 90 ? 3.347 7.074 3.333 1.00 89.69 90 GLU A O 1
ATOM 664 N N . TYR A 1 91 ? 4.978 8.492 2.818 1.00 88.44 91 TYR A N 1
ATOM 665 C CA . TYR A 1 91 ? 4.100 9.624 2.586 1.00 88.44 91 TYR A CA 1
ATOM 666 C C . TYR A 1 91 ? 4.266 10.134 1.155 1.00 88.44 91 TYR A C 1
ATOM 668 O O . TYR A 1 91 ? 5.373 10.160 0.608 1.00 88.44 91 TYR A O 1
ATOM 676 N N . VAL A 1 92 ? 3.164 10.561 0.540 1.00 88.94 92 VAL A N 1
ATOM 677 C CA . VAL A 1 92 ? 3.158 11.166 -0.796 1.00 88.94 92 VAL A CA 1
ATOM 678 C C . VAL A 1 92 ? 2.329 12.440 -0.816 1.00 88.94 92 VAL A C 1
ATOM 680 O O . VAL A 1 92 ? 1.235 12.493 -0.262 1.00 88.94 92 VAL A O 1
ATOM 683 N N . ARG A 1 93 ? 2.825 13.478 -1.496 1.00 90.19 93 ARG A N 1
ATOM 684 C CA . ARG A 1 93 ? 2.107 14.744 -1.688 1.00 90.19 93 ARG A CA 1
ATOM 685 C C . ARG A 1 93 ? 2.489 15.410 -3.004 1.00 90.19 93 ARG A C 1
ATOM 687 O O . ARG A 1 93 ? 3.630 15.332 -3.446 1.00 90.19 93 ARG A O 1
ATOM 694 N N . GLY A 1 94 ? 1.533 16.093 -3.622 1.00 89.44 94 GLY A N 1
ATOM 695 C CA . GLY A 1 94 ? 1.739 16.917 -4.810 1.00 89.44 94 GLY A CA 1
ATOM 696 C C . GLY A 1 94 ? 2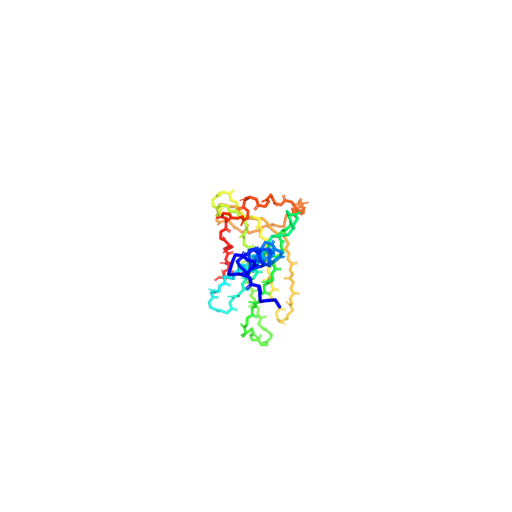.058 16.125 -6.076 1.00 89.44 94 GLY A C 1
ATOM 697 O O . GLY A 1 94 ? 2.799 16.628 -6.908 1.00 89.44 94 GLY A O 1
ATOM 698 N N . TYR A 1 95 ? 1.529 14.903 -6.220 1.00 87.81 95 TYR A N 1
ATOM 699 C CA . TYR A 1 95 ? 1.807 14.024 -7.371 1.00 87.81 95 TYR A CA 1
ATOM 700 C C . TYR A 1 95 ? 3.307 13.735 -7.578 1.00 87.81 95 TYR A C 1
ATOM 702 O O . TYR A 1 95 ? 3.779 13.600 -8.704 1.00 87.81 95 TYR A O 1
ATOM 710 N N . THR A 1 96 ? 4.065 13.664 -6.483 1.00 88.12 96 THR A N 1
ATOM 711 C CA . THR A 1 96 ? 5.500 13.347 -6.490 1.00 88.12 96 THR A CA 1
ATOM 712 C C . THR A 1 96 ? 5.758 11.894 -6.089 1.00 88.12 96 THR A C 1
ATOM 714 O O . THR A 1 96 ? 4.833 11.174 -5.711 1.00 88.12 96 THR A O 1
ATOM 717 N N . SER A 1 97 ? 7.016 11.453 -6.175 1.00 87.75 97 SER A N 1
ATOM 718 C CA . SER A 1 97 ? 7.437 10.163 -5.625 1.00 87.75 97 SER A CA 1
ATOM 719 C C . SER A 1 97 ? 7.197 10.113 -4.116 1.00 87.75 97 SER A C 1
ATOM 721 O O . SER A 1 97 ? 7.477 11.079 -3.405 1.00 87.75 97 SER A O 1
ATOM 723 N N . SER A 1 98 ? 6.721 8.971 -3.627 1.00 87.81 98 SER A N 1
ATOM 724 C CA . SER A 1 98 ? 6.596 8.717 -2.196 1.00 87.81 98 SER A CA 1
ATOM 725 C C . SER A 1 98 ? 7.970 8.663 -1.516 1.00 87.81 98 SER A C 1
ATOM 727 O O . SER A 1 98 ? 8.996 8.381 -2.148 1.00 87.81 98 SER A O 1
ATOM 729 N N . PHE A 1 99 ? 8.001 8.959 -0.219 1.00 88.12 99 PHE A N 1
ATOM 730 C CA . PHE A 1 99 ? 9.213 8.922 0.596 1.00 88.12 99 PHE A CA 1
ATOM 731 C C . PHE A 1 99 ? 8.941 8.277 1.960 1.00 88.12 99 PHE A C 1
ATOM 733 O O . PHE A 1 99 ? 7.820 8.393 2.453 1.00 88.12 99 PHE A O 1
ATOM 740 N N . PRO A 1 100 ? 9.938 7.613 2.585 1.00 85.50 100 PRO A N 1
ATOM 741 C CA . PRO A 1 100 ? 9.758 6.956 3.880 1.00 85.50 100 PRO A CA 1
ATOM 742 C C . PRO A 1 100 ? 9.183 7.909 4.920 1.00 85.50 100 PRO A C 1
ATOM 744 O O . PRO A 1 100 ? 9.769 8.975 5.159 1.00 85.50 100 PRO A O 1
ATOM 747 N N . ASP A 1 101 ? 8.074 7.516 5.546 1.00 76.75 101 ASP A N 1
ATOM 748 C CA . ASP A 1 101 ? 7.541 8.289 6.655 1.00 76.75 101 ASP A CA 1
ATOM 749 C C . ASP A 1 101 ? 8.425 8.041 7.884 1.00 76.75 101 ASP A C 1
ATOM 751 O O . ASP A 1 101 ? 8.627 6.914 8.340 1.00 76.75 101 ASP A O 1
ATOM 755 N N . ARG A 1 102 ? 9.055 9.109 8.379 1.00 63.75 102 ARG A N 1
ATOM 756 C CA . ARG A 1 102 ? 9.946 9.051 9.549 1.00 63.75 102 ARG A CA 1
ATOM 757 C C . ARG A 1 102 ? 9.172 9.162 10.858 1.00 63.75 102 ARG A C 1
ATOM 759 O O . ARG A 1 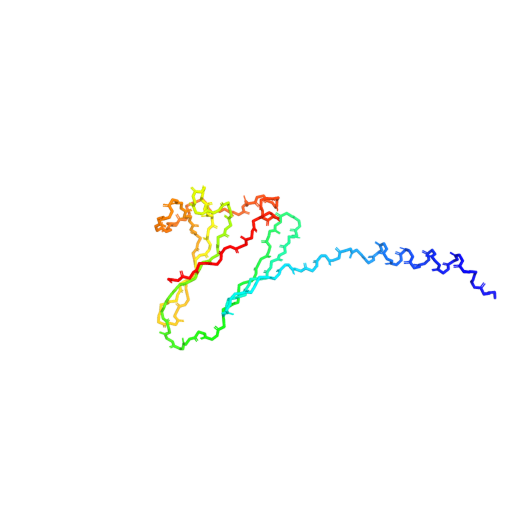102 ? 9.755 8.943 11.920 1.00 63.75 102 ARG A O 1
ATOM 766 N N . VAL A 1 103 ? 7.892 9.510 10.791 1.00 60.31 103 VAL A N 1
ATOM 767 C CA . VAL A 1 103 ? 6.990 9.592 11.931 1.00 60.31 103 VAL A CA 1
ATOM 768 C C . VAL A 1 103 ? 5.979 8.472 11.754 1.00 60.31 103 VAL A C 1
ATOM 770 O O . VAL A 1 103 ? 4.927 8.699 11.184 1.00 60.31 103 VAL A O 1
ATOM 773 N N . GLY A 1 104 ? 6.302 7.260 12.221 1.00 49.84 104 GLY A N 1
ATOM 774 C CA . GLY A 1 104 ? 5.404 6.109 12.084 1.00 49.84 104 GLY A CA 1
ATOM 775 C C . GLY A 1 104 ? 4.000 6.455 12.584 1.00 49.84 104 GLY A C 1
ATOM 776 O O . GLY A 1 104 ? 3.771 6.604 13.792 1.00 49.84 104 GLY A O 1
ATOM 777 N N . SER A 1 105 ? 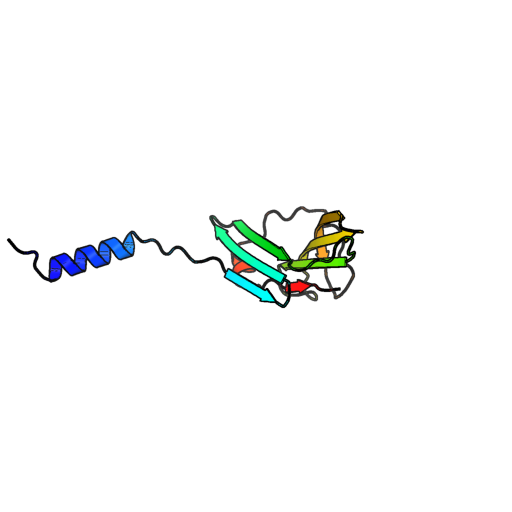3.061 6.628 11.663 1.00 53.00 105 SER A N 1
ATOM 778 C CA . SER A 1 105 ? 1.729 7.159 11.922 1.00 53.00 105 SER A CA 1
ATOM 779 C C . SER A 1 105 ? 0.828 6.031 12.423 1.00 53.00 105 SER A C 1
ATOM 781 O O . SER A 1 105 ? -0.110 5.568 11.787 1.00 53.00 105 SER A O 1
ATOM 783 N N . THR A 1 106 ? 1.056 5.598 13.666 1.00 47.97 106 THR A N 1
ATOM 784 C CA . THR A 1 106 ? 0.166 4.623 14.332 1.00 47.97 106 THR A CA 1
ATOM 785 C C . THR A 1 106 ? -1.222 5.227 14.643 1.00 47.97 106 THR A C 1
ATOM 787 O O . THR A 1 106 ? -2.111 4.542 15.141 1.00 47.97 106 THR A O 1
ATOM 790 N N . LEU A 1 107 ? -1.439 6.519 14.367 1.00 42.62 107 LEU A N 1
ATOM 791 C CA . LEU A 1 107 ? -2.625 7.270 14.774 1.00 42.62 107 LEU A CA 1
ATOM 792 C C . LEU A 1 107 ? -3.132 8.183 13.653 1.00 42.62 107 LEU A C 1
ATOM 794 O O . LEU A 1 107 ? -2.994 9.402 13.709 1.00 42.62 107 LEU A O 1
ATOM 798 N N . GLN A 1 108 ? -3.809 7.599 12.669 1.00 48.91 108 GLN A N 1
ATOM 799 C CA . GLN A 1 108 ? -4.861 8.333 11.972 1.00 48.91 108 GLN A CA 1
ATOM 800 C C . GLN A 1 108 ? -6.157 8.218 12.765 1.00 48.91 108 GLN A C 1
ATOM 802 O O . GLN A 1 108 ? -6.574 7.126 13.158 1.00 48.91 108 GLN A O 1
ATOM 807 N N . THR A 1 109 ? -6.808 9.351 13.018 1.00 41.19 109 THR A N 1
ATOM 808 C CA . THR A 1 109 ? -8.084 9.361 13.727 1.00 41.19 109 THR A CA 1
ATOM 809 C C .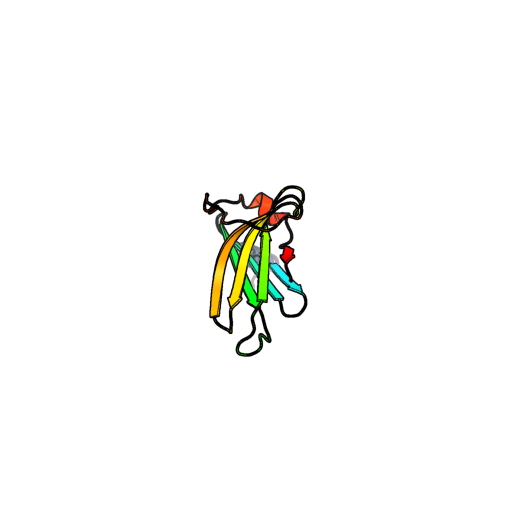 THR A 1 109 ? -9.139 8.573 12.933 1.00 41.19 109 THR A C 1
ATOM 811 O O . THR A 1 109 ? -9.260 8.734 11.714 1.00 41.19 109 THR A O 1
ATOM 814 N N . PRO A 1 110 ? -9.962 7.745 13.603 1.00 40.69 110 PRO A N 1
ATOM 815 C CA . PRO A 1 110 ? -10.959 6.879 12.958 1.00 40.69 110 PRO A CA 1
ATOM 816 C C . PRO A 1 110 ? -11.942 7.614 12.051 1.00 40.69 110 PRO A C 1
ATOM 818 O O . PRO A 1 110 ? -12.522 7.026 11.142 1.00 40.69 110 PRO A O 1
ATOM 821 N N . GLU A 1 111 ? -12.177 8.890 12.339 1.00 37.38 111 GLU A N 1
ATOM 822 C CA . GLU A 1 111 ? -13.131 9.736 11.636 1.00 37.38 111 GLU A CA 1
ATOM 823 C C . GLU A 1 111 ? -12.636 10.142 10.239 1.00 37.38 111 GLU A C 1
ATOM 825 O O . GLU A 1 111 ? -13.435 10.172 9.302 1.00 37.38 111 GLU A O 1
ATOM 830 N N . SER A 1 112 ? -11.321 10.330 10.067 1.00 39.69 112 SER A N 1
ATOM 831 C CA . SER A 1 112 ? -10.687 10.575 8.761 1.00 39.69 112 SER A CA 1
ATOM 832 C C . SER A 1 112 ? -10.806 9.348 7.847 1.00 39.69 112 SER A C 1
ATOM 834 O O . SER A 1 112 ? -11.222 9.447 6.689 1.00 39.69 112 SER A O 1
ATOM 836 N N . LEU A 1 113 ? -10.570 8.157 8.408 1.00 47.09 113 LEU A N 1
ATOM 837 C CA . LEU A 1 113 ? -10.638 6.870 7.704 1.00 47.09 113 LEU A CA 1
ATOM 838 C C . LEU A 1 113 ? -12.066 6.422 7.360 1.00 47.09 113 LEU A C 1
ATOM 840 O O . LEU A 1 113 ? -12.270 5.643 6.431 1.00 47.09 113 LEU A O 1
ATOM 844 N N . ARG A 1 114 ? -13.087 6.927 8.067 1.00 40.81 114 ARG A N 1
ATOM 845 C CA . ARG A 1 114 ? -14.498 6.682 7.712 1.00 40.81 114 ARG A CA 1
ATOM 846 C C . ARG A 1 114 ? -14.941 7.417 6.447 1.00 40.81 114 ARG A C 1
ATOM 848 O O . ARG A 1 114 ? -15.912 6.983 5.830 1.00 40.81 114 ARG A O 1
ATOM 855 N N . ARG A 1 115 ? -14.280 8.520 6.076 1.00 40.09 115 ARG A N 1
ATOM 856 C CA . ARG A 1 115 ? -14.618 9.320 4.881 1.00 40.09 115 ARG A CA 1
ATOM 857 C C . ARG A 1 115 ? -13.706 9.073 3.691 1.00 40.09 115 ARG A C 1
ATOM 859 O O . ARG A 1 115 ? -14.114 9.356 2.567 1.00 40.09 115 ARG A O 1
ATOM 866 N N . THR A 1 116 ? -12.508 8.554 3.914 1.00 48.38 116 THR A N 1
ATOM 867 C CA . THR A 1 116 ? -11.537 8.332 2.846 1.00 48.38 116 THR A CA 1
ATOM 868 C C . THR A 1 116 ? -11.707 6.937 2.267 1.00 48.38 116 THR A C 1
ATOM 870 O O . THR A 1 116 ? -11.631 5.920 2.955 1.00 48.38 116 THR A O 1
ATOM 873 N N . ARG A 1 117 ? -12.001 6.880 0.966 1.00 51.12 117 ARG A N 1
ATOM 874 C CA . ARG A 1 117 ? -11.919 5.623 0.226 1.00 51.12 117 ARG A CA 1
ATOM 875 C C . ARG A 1 117 ? -10.435 5.274 0.104 1.00 51.12 117 ARG A C 1
ATOM 877 O O . ARG A 1 117 ? -9.674 6.166 -0.270 1.00 51.12 117 ARG A O 1
ATOM 884 N N . PRO A 1 118 ? -10.018 4.032 0.404 1.00 55.50 118 PRO A N 1
ATOM 885 C CA . PRO A 1 118 ? -8.648 3.625 0.138 1.00 55.50 118 PRO A CA 1
ATOM 886 C C . PRO A 1 118 ? -8.364 3.826 -1.350 1.00 55.50 118 PRO A C 1
ATOM 888 O O . PRO A 1 118 ? -9.136 3.371 -2.198 1.00 55.50 118 PRO A O 1
ATOM 891 N N . VAL A 1 119 ? -7.283 4.539 -1.650 1.00 55.47 119 VAL A N 1
ATOM 892 C CA . VAL A 1 119 ? -6.806 4.716 -3.021 1.00 55.47 119 VAL A CA 1
ATOM 893 C C . VAL A 1 119 ? -5.753 3.651 -3.261 1.00 55.47 119 VAL A C 1
ATOM 895 O O . VAL A 1 119 ? -4.743 3.618 -2.556 1.00 55.47 119 VAL A O 1
ATOM 898 N N . VAL A 1 120 ? -6.020 2.761 -4.214 1.00 58.53 120 VAL A N 1
ATOM 899 C CA . VAL A 1 120 ? -5.030 1.794 -4.682 1.00 58.53 120 VAL A CA 1
ATOM 900 C C . VAL A 1 120 ? -4.176 2.482 -5.734 1.00 58.53 120 VAL A C 1
ATOM 902 O O . VAL A 1 120 ? -4.698 3.051 -6.690 1.00 58.53 120 VAL A O 1
ATOM 905 N N . PHE A 1 121 ? -2.866 2.446 -5.527 1.00 55.91 121 PHE A N 1
ATOM 906 C CA . PHE A 1 121 ? -1.888 2.891 -6.503 1.00 55.91 121 PHE A CA 1
ATOM 907 C C . PHE A 1 121 ? -1.385 1.690 -7.293 1.00 55.91 121 PHE A C 1
ATOM 909 O O . PHE A 1 121 ? -0.987 0.672 -6.713 1.00 55.91 121 PHE A O 1
ATOM 916 N N . GLU A 1 122 ? -1.411 1.838 -8.609 1.00 58.47 122 GLU A N 1
ATOM 917 C CA . GLU A 1 122 ? -0.805 0.933 -9.580 1.00 58.47 122 GLU A CA 1
ATOM 918 C C . GLU A 1 122 ? 0.375 1.661 -10.259 1.00 58.47 122 GLU A C 1
ATOM 920 O O . GLU A 1 122 ? 0.397 2.898 -10.249 1.00 58.47 122 GLU A O 1
ATOM 925 N N . PRO A 1 123 ? 1.384 0.924 -10.762 1.00 50.66 123 PRO A N 1
ATOM 926 C CA . PRO A 1 123 ? 2.535 1.498 -11.457 1.00 50.66 123 PRO A CA 1
ATOM 927 C C . PRO A 1 123 ? 2.169 2.233 -12.751 1.00 50.66 123 PRO A C 1
ATOM 929 O O . PRO A 1 123 ? 1.173 1.851 -13.406 1.00 50.66 123 PRO A O 1
#

Foldseek 3Di:
DDDDPVNVVVVVVVVVVVVPPPPAWDWDDDVQWIKTWDADPQAIDIDIGGPDQDQQDWFKKKWWFADDQAVKTFIWMWTAHGNDIDIATWIHHDPDDTDGDPPPCSDDGSVSVVPDDTDMDGD